Protein 2L2Z (pdb70)

Organism: Streptomyces azureus (NCBI:txid146537)

Sequence (6 aa):
IAASTTIAASTTIAASTTIAASTTIAASTTIAASTTIAASTTIAASTTIAASTTIAASTTIAASTTIAASTTIAASTTIAASTTIAASTTIAASTTIAASTTIAASTTIAASTTIAASTT

Secondary structure (P-SEA, 3-state):
cccccc

Structure (mmCIF, N/CA/C/O backbone):
data_2L2Z
#
_entry.id   2L2Z
#
loop_
_atom_site.group_PDB
_atom_site.id
_atom_site.type_symbol
_atom_site.label_atom_id
_atom_site.label_alt_id
_atom_site.label_comp_id
_atom_site.label_asym_id
_atom_site.label_entity_id
_atom_site.label_seq_id
_atom_site.pdbx_PDB_ins_code
_atom_site.Cartn_x
_atom_site.Cartn_y
_atom_site.Cartn_z
_atom_site.occupancy
_atom_site.B_iso_or_equiv
_atom_site.auth_seq_id
_atom_site.auth_comp_id
_atom_site.auth_asym_id
_atom_site.auth_atom_id
_atom_site.pdbx_PDB_model_num
ATOM 28 N N . ILE A 1 2 ? -6.438 -4.238 -0.411 1.00 1.00 1 ILE A N 1
ATOM 29 C CA . ILE A 1 2 ? -6.895 -4.179 1.010 1.00 1.00 1 ILE A CA 1
ATOM 30 C C . ILE A 1 2 ? -5.785 -4.627 1.956 1.00 1.00 1 ILE A C 1
ATOM 31 O O . ILE A 1 2 ? -5.864 -4.423 3.168 1.00 1.00 1 ILE A O 1
ATOM 47 N N . ALA A 1 3 ? -4.750 -5.237 1.384 1.00 1.00 2 ALA A N 1
ATOM 48 C CA . ALA A 1 3 ? -3.590 -5.677 2.143 1.00 1.00 2 ALA A CA 1
ATOM 49 C C . ALA A 1 3 ? -2.433 -5.999 1.204 1.00 1.00 2 ALA A C 1
ATOM 50 O O . ALA A 1 3 ? -2.568 -6.831 0.307 1.00 1.00 2 ALA A O 1
ATOM 65 N N . ALA A 1 5 ? 1.865 -4.063 0.154 1.00 1.00 4 ALA A N 1
ATOM 66 C CA . ALA A 1 5 ? 2.971 -3.248 0.596 1.00 1.00 4 ALA A CA 1
ATOM 67 C C . ALA A 1 5 ? 3.488 -2.368 -0.536 1.00 1.00 4 ALA A C 1
ATOM 68 O O . ALA A 1 5 ? 3.987 -2.870 -1.542 1.00 1.00 4 ALA A O 1
ATOM 75 N N . SER A 1 6 ? 3.359 -1.049 -0.358 1.00 1.00 5 SER A N 1
ATOM 76 C CA . SER A 1 6 ? 3.629 -0.076 -1.475 1.00 1.00 5 SER A CA 1
ATOM 77 C C . SER A 1 6 ? 2.655 -0.212 -2.539 1.00 1.00 5 SER A C 1
ATOM 89 N N . THR A 1 8 ? -0.806 1.584 -3.240 1.00 1.00 7 THR A N 1
ATOM 90 C CA . THR A 1 8 ? -2.151 2.136 -3.241 1.00 1.00 7 THR A CA 1
ATOM 91 C C . THR A 1 8 ? -2.116 3.629 -2.925 1.00 1.00 7 THR A C 1
ATOM 92 O O . THR A 1 8 ? -1.091 4.157 -2.491 1.00 1.00 7 THR A O 1
ATOM 149 N N . THR A 1 13 ? -1.212 1.522 2.900 1.00 1.00 12 THR A N 1
ATOM 150 C CA . THR A 1 13 ? 0.039 0.807 2.653 1.00 1.00 12 THR A CA 1
ATOM 151 C C . THR A 1 13 ? 0.760 1.397 1.444 1.00 1.00 12 THR A C 1
ATOM 229 N N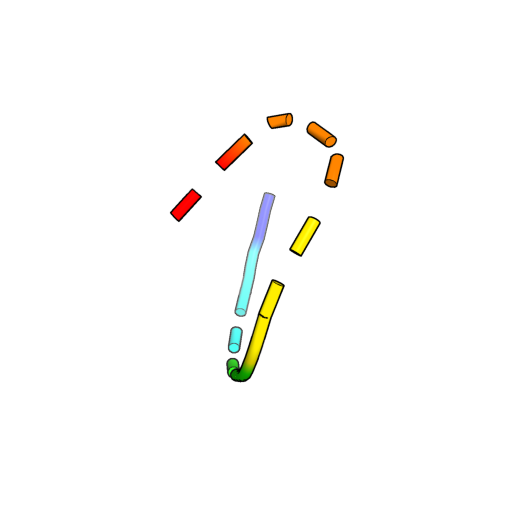 . ILE A 1 2 ? -6.424 -4.307 -0.340 1.00 1.00 1 ILE A N 2
ATOM 230 C CA . ILE A 1 2 ? -6.863 -4.263 1.087 1.00 1.00 1 ILE A CA 2
ATOM 231 C C . ILE A 1 2 ? -5.737 -4.699 2.018 1.00 1.00 1 ILE A C 2
ATOM 232 O O . ILE A 1 2 ? -5.800 -4.491 3.230 1.00 1.00 1 ILE A O 2
ATOM 248 N N . ALA A 1 3 ? -4.704 -5.305 1.436 1.00 1.00 2 ALA A N 2
ATOM 249 C CA . ALA A 1 3 ? -3.534 -5.736 2.182 1.00 1.00 2 ALA A CA 2
ATOM 250 C C . ALA A 1 3 ? -2.381 -6.043 1.234 1.00 1.00 2 ALA A C 2
ATOM 251 O O . ALA A 1 3 ? -2.509 -6.879 0.341 1.00 1.00 2 ALA A O 2
ATOM 266 N N . ALA A 1 5 ? 1.881 -4.048 0.158 1.00 1.00 4 ALA A N 2
ATOM 267 C CA . ALA A 1 5 ? 2.981 -3.223 0.596 1.00 1.00 4 ALA A CA 2
ATOM 268 C C . ALA A 1 5 ? 3.482 -2.338 -0.538 1.00 1.00 4 ALA A C 2
ATOM 269 O O . ALA A 1 5 ? 4.003 -2.834 -1.537 1.00 1.00 4 ALA A O 2
ATOM 276 N N . SER A 1 6 ? 3.316 -1.023 -0.371 1.00 1.00 5 SER A N 2
ATOM 277 C CA . SER A 1 6 ? 3.579 -0.048 -1.488 1.00 1.00 5 SER A CA 2
ATOM 278 C C . SER A 1 6 ? 2.617 -0.198 -2.559 1.00 1.00 5 SER A C 2
ATOM 290 N N . THR A 1 8 ? -0.771 1.658 -3.370 1.00 1.00 7 THR A N 2
ATOM 291 C CA . THR A 1 8 ? -2.095 2.253 -3.408 1.00 1.00 7 THR A CA 2
ATOM 292 C C . THR A 1 8 ? -2.035 3.723 -3.002 1.00 1.00 7 THR A C 2
ATOM 293 O O . THR A 1 8 ? -1.003 4.202 -2.531 1.00 1.00 7 THR A O 2
ATOM 350 N N . THR A 1 13 ? -1.258 1.465 2.925 1.00 1.00 12 THR A N 2
ATOM 351 C CA . THR A 1 13 ? 0.004 0.771 2.671 1.00 1.00 12 THR A CA 2
ATOM 352 C C . THR A 1 13 ? 0.705 1.376 1.457 1.00 1.00 12 THR A C 2
ATOM 430 N N . ILE A 1 2 ? -6.449 -4.103 -0.434 1.00 1.00 1 ILE A N 3
ATOM 431 C CA . ILE A 1 2 ? -6.901 -4.063 0.989 1.00 1.00 1 ILE A CA 3
ATOM 432 C C . ILE A 1 2 ? -5.776 -4.480 1.931 1.00 1.00 1 ILE A C 3
ATOM 433 O O . ILE A 1 2 ? -5.803 -4.178 3.124 1.00 1.00 1 ILE A O 3
ATOM 449 N N . ALA A 1 3 ? -4.787 -5.178 1.379 1.00 1.00 2 ALA A N 3
ATOM 450 C CA . ALA A 1 3 ? -3.627 -5.612 2.138 1.00 1.00 2 ALA A CA 3
ATOM 451 C C . ALA A 1 3 ? -2.469 -5.936 1.203 1.00 1.00 2 ALA A C 3
ATOM 452 O O . ALA A 1 3 ? -2.606 -6.759 0.298 1.00 1.00 2 ALA A O 3
ATOM 467 N N . ALA A 1 5 ? 1.852 -4.039 0.187 1.00 1.00 4 ALA A N 3
ATOM 468 C CA . ALA A 1 5 ? 2.970 -3.246 0.638 1.00 1.00 4 ALA A CA 3
ATOM 469 C C . ALA A 1 5 ? 3.510 -2.378 -0.493 1.00 1.00 4 ALA A C 3
ATOM 470 O O . ALA A 1 5 ? 4.042 -2.891 -1.477 1.00 1.00 4 ALA A O 3
ATOM 477 N N . SER A 1 6 ? 3.363 -1.056 -0.339 1.00 1.00 5 SER A N 3
ATOM 478 C CA . SER A 1 6 ? 3.640 -0.097 -1.468 1.00 1.00 5 SER A CA 3
ATOM 479 C C . SER A 1 6 ? 2.675 -0.249 -2.538 1.00 1.00 5 SER A C 3
ATOM 491 N N . THR A 1 8 ? -0.769 1.554 -3.319 1.00 1.00 7 THR A N 3
ATOM 492 C CA . THR A 1 8 ? -2.119 2.092 -3.333 1.00 1.00 7 THR A CA 3
ATOM 493 C C . THR A 1 8 ? -2.114 3.583 -3.005 1.00 1.00 7 THR A C 3
ATOM 494 O O . THR A 1 8 ? -1.088 4.136 -2.608 1.00 1.00 7 THR A O 3
ATOM 551 N N . THR A 1 13 ? -1.189 1.514 2.910 1.00 1.00 12 THR A N 3
ATOM 552 C CA . THR A 1 13 ? 0.065 0.806 2.663 1.00 1.00 12 THR A CA 3
ATOM 553 C C . THR A 1 13 ? 0.777 1.394 1.447 1.00 1.00 12 THR A C 3
ATOM 631 N N . ILE A 1 2 ? -6.449 -4.313 -0.355 1.00 1.00 1 ILE A N 4
ATOM 632 C CA . ILE A 1 2 ? -6.882 -4.288 1.074 1.00 1.00 1 ILE A CA 4
ATOM 633 C C . ILE A 1 2 ? -5.725 -4.647 2.001 1.00 1.00 1 ILE A C 4
ATOM 634 O O . ILE A 1 2 ? -5.747 -4.335 3.192 1.00 1.00 1 ILE A O 4
ATOM 650 N N . ALA A 1 3 ? -4.716 -5.305 1.439 1.00 1.00 2 ALA A N 4
ATOM 651 C CA . ALA A 1 3 ? -3.528 -5.685 2.183 1.00 1.00 2 ALA A CA 4
ATOM 652 C C . ALA A 1 3 ? -2.381 -6.003 1.231 1.00 1.00 2 ALA A C 4
ATOM 653 O O . ALA A 1 3 ? -2.514 -6.855 0.353 1.00 1.00 2 ALA A O 4
ATOM 668 N N . ALA A 1 5 ? 1.886 -4.028 0.119 1.00 1.00 4 ALA A N 4
ATOM 669 C CA . ALA A 1 5 ? 3.016 -3.249 0.568 1.00 1.00 4 ALA A CA 4
ATOM 670 C C . ALA A 1 5 ? 3.531 -2.346 -0.547 1.00 1.00 4 ALA A C 4
ATOM 671 O O . ALA A 1 5 ? 4.074 -2.827 -1.541 1.00 1.00 4 ALA A O 4
ATOM 678 N N . SER A 1 6 ? 3.351 -1.032 -0.368 1.00 1.00 5 SER A N 4
ATOM 679 C CA . SER A 1 6 ? 3.608 -0.045 -1.476 1.00 1.00 5 SER A CA 4
ATOM 680 C C . SER A 1 6 ? 2.651 -0.202 -2.551 1.00 1.00 5 SER A C 4
ATOM 692 N N . THR A 1 8 ? -0.775 1.595 -3.344 1.00 1.00 7 THR A N 4
ATOM 693 C CA . THR A 1 8 ? -2.102 2.183 -3.391 1.00 1.00 7 THR A CA 4
ATOM 694 C C . THR A 1 8 ? -2.043 3.660 -3.010 1.00 1.00 7 THR A C 4
ATOM 695 O O . THR A 1 8 ? -1.010 4.149 -2.552 1.00 1.00 7 THR A O 4
ATOM 752 N N . THR A 1 13 ? -1.268 1.465 2.919 1.00 1.00 12 THR A N 4
ATOM 753 C CA . THR A 1 13 ? -0.006 0.770 2.671 1.00 1.00 12 THR A CA 4
ATOM 754 C C . THR A 1 13 ? 0.691 1.359 1.447 1.00 1.00 12 THR A C 4
ATOM 832 N N . ILE A 1 2 ? -6.426 -4.295 -0.362 1.00 1.00 1 ILE A N 5
ATOM 833 C CA . ILE A 1 2 ? -6.874 -4.257 1.062 1.00 1.00 1 ILE A CA 5
ATOM 834 C C . ILE A 1 2 ? -5.726 -4.607 2.002 1.00 1.00 1 ILE A C 5
ATOM 835 O O . ILE A 1 2 ? -5.756 -4.285 3.190 1.00 1.00 1 ILE A O 5
ATOM 851 N N . ALA A 1 3 ? -4.714 -5.270 1.452 1.00 1.00 2 ALA A N 5
ATOM 852 C CA . ALA A 1 3 ? -3.536 -5.658 2.208 1.00 1.00 2 ALA A CA 5
ATOM 853 C C . ALA A 1 3 ? -2.387 -5.983 1.263 1.00 1.00 2 ALA A C 5
ATOM 854 O O . ALA A 1 3 ? -2.528 -6.819 0.370 1.00 1.00 2 ALA A O 5
ATOM 869 N N . ALA A 1 5 ? 1.888 -4.038 0.166 1.00 1.00 4 ALA A N 5
ATOM 870 C CA . ALA A 1 5 ? 3.008 -3.237 0.599 1.00 1.00 4 ALA A CA 5
ATOM 871 C C . ALA A 1 5 ? 3.512 -2.352 -0.536 1.00 1.00 4 ALA A C 5
ATOM 872 O O . ALA A 1 5 ? 4.034 -2.850 -1.533 1.00 1.00 4 ALA A O 5
ATOM 879 N N . SER A 1 6 ? 3.345 -1.036 -0.369 1.00 1.00 5 SER A N 5
ATOM 880 C CA . SER A 1 6 ? 3.592 -0.063 -1.492 1.00 1.00 5 SER A CA 5
ATOM 881 C C . SER A 1 6 ? 2.614 -0.215 -2.550 1.00 1.00 5 SER A C 5
ATOM 893 N N . THR A 1 8 ? -0.793 1.631 -3.314 1.00 1.00 7 THR A N 5
ATOM 894 C CA . THR A 1 8 ? -2.117 2.227 -3.339 1.00 1.00 7 THR A CA 5
ATOM 895 C C . THR A 1 8 ? -2.043 3.707 -2.975 1.00 1.00 7 THR A C 5
ATOM 896 O O . THR A 1 8 ? -1.003 4.192 -2.526 1.00 1.00 7 THR A O 5
ATOM 953 N N . THR A 1 13 ? -1.254 1.482 2.894 1.00 1.00 12 THR A N 5
ATOM 954 C CA . THR A 1 13 ? 0.011 0.789 2.652 1.00 1.00 12 THR A CA 5
ATOM 955 C C . THR A 1 13 ? 0.725 1.392 1.445 1.00 1.00 12 THR A C 5
ATOM 1033 N N . ILE A 1 2 ? -6.427 -4.360 -0.368 1.00 1.00 1 ILE A N 6
ATOM 1034 C CA . ILE A 1 2 ? -6.885 -4.338 1.053 1.00 1.00 1 ILE A CA 6
ATOM 1035 C C . ILE A 1 2 ? -5.748 -4.709 1.998 1.00 1.00 1 ILE A C 6
ATOM 1036 O O . ILE A 1 2 ? -5.810 -4.448 3.200 1.00 1.00 1 ILE A O 6
ATOM 1052 N N . ALA A 1 3 ? -4.709 -5.322 1.438 1.00 1.00 2 ALA A N 6
ATOM 1053 C CA . ALA A 1 3 ? -3.524 -5.691 2.196 1.00 1.00 2 ALA A CA 6
ATOM 1054 C C . ALA A 1 3 ? -2.373 -6.016 1.255 1.00 1.00 2 ALA A C 6
ATOM 1055 O O . ALA A 1 3 ? -2.497 -6.881 0.389 1.00 1.00 2 ALA A O 6
ATOM 1070 N N . ALA A 1 5 ? 1.886 -4.042 0.135 1.00 1.00 4 ALA A N 6
ATOM 1071 C CA . ALA A 1 5 ? 3.007 -3.244 0.569 1.00 1.00 4 ALA A CA 6
ATOM 1072 C C . ALA A 1 5 ? 3.511 -2.356 -0.563 1.00 1.00 4 ALA A C 6
ATOM 1073 O O . ALA A 1 5 ? 4.020 -2.850 -1.568 1.00 1.00 4 ALA A O 6
ATOM 1080 N N . SER A 1 6 ? 3.357 -1.041 -0.385 1.00 1.00 5 SER A N 6
ATOM 1081 C CA . SER A 1 6 ? 3.611 -0.062 -1.499 1.00 1.00 5 SER A CA 6
ATOM 1082 C C . SER A 1 6 ? 2.630 -0.201 -2.558 1.00 1.00 5 SER A C 6
ATOM 1094 N N . THR A 1 8 ? -0.808 1.612 -3.237 1.00 1.00 7 THR A N 6
ATOM 1095 C CA . THR A 1 8 ? -2.135 2.202 -3.243 1.00 1.00 7 THR A CA 6
ATOM 1096 C C . THR A 1 8 ? -2.063 3.681 -2.871 1.00 1.00 7 THR A C 6
ATOM 1097 O O . THR A 1 8 ? -1.045 4.152 -2.364 1.00 1.00 7 THR A O 6
ATOM 1154 N N . THR A 1 13 ? -1.255 1.502 2.883 1.00 1.00 12 THR A N 6
ATOM 1155 C CA . THR A 1 13 ? 0.008 0.802 2.642 1.00 1.00 12 THR A CA 6
ATOM 1156 C C . THR A 1 13 ? 0.727 1.394 1.430 1.00 1.00 12 THR A C 6
ATOM 1234 N N . ILE A 1 2 ? -6.436 -4.310 -0.370 1.00 1.00 1 ILE A N 7
ATOM 1235 C CA . ILE A 1 2 ? -6.872 -4.273 1.058 1.00 1.00 1 ILE A CA 7
ATOM 1236 C C . ILE A 1 2 ? -5.724 -4.661 1.987 1.00 1.00 1 ILE A C 7
ATOM 1237 O O . ILE A 1 2 ? -5.747 -4.363 3.181 1.00 1.00 1 ILE A O 7
ATOM 1253 N N . ALA A 1 3 ? -4.722 -5.327 1.420 1.00 1.00 2 ALA A N 7
ATOM 1254 C CA . ALA A 1 3 ? -3.541 -5.735 2.164 1.00 1.00 2 ALA A CA 7
ATOM 1255 C C . ALA A 1 3 ? -2.391 -6.047 1.214 1.00 1.00 2 ALA A C 7
ATOM 1256 O O . ALA A 1 3 ? -2.522 -6.892 0.328 1.00 1.00 2 ALA A O 7
ATOM 1271 N N . ALA A 1 5 ? 1.879 -4.067 0.134 1.00 1.00 4 ALA A N 7
ATOM 1272 C CA . ALA A 1 5 ? 2.991 -3.261 0.580 1.00 1.00 4 ALA A CA 7
ATOM 1273 C C . ALA A 1 5 ? 3.503 -2.368 -0.544 1.00 1.00 4 ALA A C 7
ATOM 1274 O O . ALA A 1 5 ? 4.042 -2.858 -1.536 1.00 1.00 4 ALA A O 7
ATOM 1281 N N . SER A 1 6 ? 3.324 -1.053 -0.374 1.00 1.00 5 SER A N 7
ATOM 1282 C CA . SER A 1 6 ? 3.586 -0.071 -1.486 1.00 1.00 5 SER A CA 7
ATOM 1283 C C . SER A 1 6 ? 2.618 -0.211 -2.554 1.00 1.00 5 SER A C 7
ATOM 1295 N N . THR A 1 8 ? -0.787 1.651 -3.340 1.00 1.00 7 THR A N 7
ATOM 1296 C CA . THR A 1 8 ? -2.116 2.240 -3.375 1.00 1.00 7 THR A CA 7
ATOM 1297 C C . THR A 1 8 ? -2.059 3.721 -3.006 1.00 1.00 7 THR A C 7
ATOM 1298 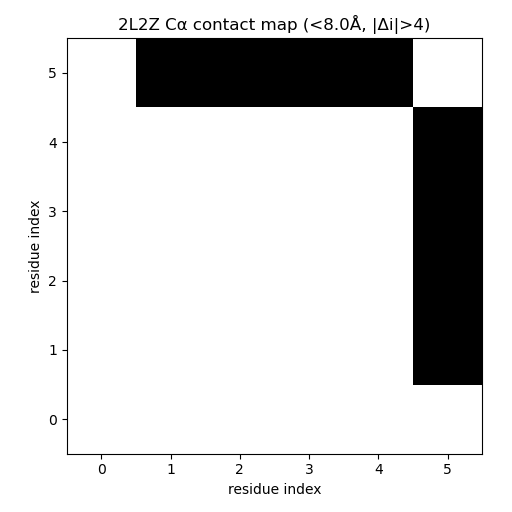O O . THR A 1 8 ? -1.020 4.221 -2.576 1.00 1.00 7 THR A O 7
ATOM 1355 N N . THR A 1 13 ? -1.243 1.488 2.932 1.00 1.00 12 THR A N 7
ATOM 1356 C CA . THR A 1 13 ? 0.014 0.784 2.688 1.00 1.00 12 THR A CA 7
ATOM 1357 C C . THR A 1 13 ? 0.716 1.368 1.464 1.00 1.00 12 THR A C 7
ATOM 1435 N N . ILE A 1 2 ? -6.402 -4.257 -0.402 1.00 1.00 1 ILE A N 8
ATOM 1436 C CA . ILE A 1 2 ? -6.864 -4.248 1.018 1.00 1.00 1 ILE A CA 8
ATOM 1437 C C . ILE A 1 2 ? -5.731 -4.643 1.959 1.00 1.00 1 ILE A C 8
ATOM 1438 O O . ILE A 1 2 ? -5.774 -4.362 3.157 1.00 1.00 1 ILE A O 8
ATOM 1454 N N . ALA A 1 3 ? -4.718 -5.298 1.398 1.00 1.00 2 ALA A N 8
ATOM 1455 C CA . ALA A 1 3 ? -3.551 -5.716 2.154 1.00 1.00 2 ALA A CA 8
ATOM 1456 C C . ALA A 1 3 ? -2.392 -6.024 1.215 1.00 1.00 2 ALA A C 8
ATOM 1457 O O . ALA A 1 3 ? -2.516 -6.861 0.322 1.00 1.00 2 ALA A O 8
ATOM 1472 N N . ALA A 1 5 ? 1.887 -4.050 0.169 1.00 1.00 4 ALA A N 8
ATOM 1473 C CA . ALA A 1 5 ? 2.994 -3.239 0.612 1.00 1.00 4 ALA A CA 8
ATOM 1474 C C . ALA A 1 5 ? 3.509 -2.360 -0.520 1.00 1.00 4 ALA A C 8
ATOM 1475 O O . ALA A 1 5 ? 4.046 -2.861 -1.507 1.00 1.00 4 ALA A O 8
ATOM 1482 N N . SER A 1 6 ? 3.336 -1.042 -0.363 1.00 1.00 5 SER A N 8
ATOM 1483 C CA . SER A 1 6 ? 3.570 -0.079 -1.497 1.00 1.00 5 SER A CA 8
ATOM 1484 C C . SER A 1 6 ? 2.587 -0.251 -2.546 1.00 1.00 5 SER A C 8
ATOM 1496 N N . THR A 1 8 ? -0.831 1.571 -3.302 1.00 1.00 7 THR A N 8
ATOM 1497 C CA . THR A 1 8 ? -2.151 2.177 -3.335 1.00 1.00 7 THR A CA 8
ATOM 1498 C C . THR A 1 8 ? -2.072 3.653 -2.950 1.00 1.00 7 THR A C 8
ATOM 1499 O O . THR A 1 8 ? -1.044 4.119 -2.459 1.00 1.00 7 THR A O 8
ATOM 1556 N N . THR A 1 13 ? -1.250 1.481 2.929 1.00 1.00 12 THR A N 8
ATOM 1557 C CA . THR A 1 13 ? 0.018 0.793 2.682 1.00 1.00 12 THR A CA 8
ATOM 1558 C C . THR A 1 13 ? 0.705 1.376 1.450 1.00 1.00 12 THR A C 8
ATOM 1636 N N . ILE A 1 2 ? -6.431 -4.314 -0.430 1.00 1.00 1 ILE A N 9
ATOM 1637 C CA . ILE A 1 2 ? -6.890 -4.314 0.990 1.00 1.00 1 ILE A CA 9
ATOM 1638 C C . ILE A 1 2 ? -5.755 -4.711 1.928 1.00 1.00 1 ILE A C 9
ATOM 1639 O O . ILE A 1 2 ? -5.801 -4.443 3.129 1.00 1.00 1 ILE A O 9
ATOM 1655 N N . ALA A 1 3 ? -4.738 -5.351 1.363 1.00 1.00 2 ALA A N 9
ATOM 1656 C CA . ALA A 1 3 ? -3.561 -5.753 2.112 1.00 1.00 2 ALA A CA 9
ATOM 1657 C C . ALA A 1 3 ? -2.404 -6.043 1.166 1.00 1.00 2 ALA A C 9
ATOM 1658 O O . ALA A 1 3 ? -2.532 -6.859 0.254 1.00 1.00 2 ALA A O 9
ATOM 1673 N N . ALA A 1 5 ? 1.871 -4.050 0.154 1.00 1.00 4 ALA A N 9
ATOM 1674 C CA . ALA A 1 5 ? 2.977 -3.246 0.611 1.00 1.00 4 ALA A CA 9
ATOM 1675 C C . ALA A 1 5 ? 3.502 -2.362 -0.512 1.00 1.00 4 ALA A C 9
ATOM 1676 O O . ALA A 1 5 ? 4.028 -2.859 -1.507 1.00 1.00 4 ALA A O 9
ATOM 1683 N N . SER A 1 6 ? 3.347 -1.045 -0.342 1.00 1.00 5 SER A N 9
ATOM 1684 C CA . SER A 1 6 ? 3.607 -0.073 -1.461 1.00 1.00 5 SER A CA 9
ATOM 1685 C C . SER A 1 6 ? 2.639 -0.228 -2.529 1.00 1.00 5 SER A C 9
ATOM 1697 N N . THR A 1 8 ? -0.785 1.590 -3.319 1.00 1.00 7 THR A N 9
ATOM 1698 C CA . THR A 1 8 ? -2.120 2.161 -3.349 1.00 1.00 7 THR A CA 9
ATOM 1699 C C . THR A 1 8 ? -2.077 3.648 -3.010 1.00 1.00 7 THR A C 9
ATOM 1700 O O . THR A 1 8 ? -1.042 4.168 -2.596 1.00 1.00 7 THR A O 9
ATOM 1757 N N . THR A 1 13 ? -1.235 1.497 2.934 1.00 1.00 12 THR A N 9
ATOM 1758 C CA . THR A 1 13 ? 0.014 0.783 2.685 1.00 1.00 12 THR A CA 9
ATOM 1759 C C . THR A 1 13 ? 0.727 1.374 1.470 1.00 1.00 12 THR A C 9
ATOM 1837 N N . ILE A 1 2 ? -6.444 -4.253 -0.406 1.00 1.00 1 ILE A N 10
ATOM 1838 C CA . ILE A 1 2 ? -6.894 -4.227 1.018 1.00 1.00 1 ILE A CA 10
ATOM 1839 C C . ILE A 1 2 ? -5.750 -4.600 1.955 1.00 1.00 1 ILE A C 10
ATOM 1840 O O . ILE A 1 2 ? -5.775 -4.285 3.145 1.00 1.00 1 ILE A O 10
ATOM 1856 N N . ALA A 1 3 ? -4.748 -5.276 1.400 1.00 1.00 2 ALA A N 10
ATOM 1857 C CA . ALA A 1 3 ? -3.572 -5.675 2.149 1.00 1.00 2 ALA A CA 10
ATOM 1858 C C . ALA A 1 3 ? -2.419 -5.979 1.203 1.00 1.00 2 ALA A C 10
ATOM 1859 O O . ALA A 1 3 ? -2.556 -6.793 0.291 1.00 1.00 2 ALA A O 10
ATOM 1874 N N . ALA A 1 5 ? 1.870 -4.024 0.179 1.00 1.00 4 ALA A N 10
ATOM 1875 C CA . ALA A 1 5 ? 2.980 -3.221 0.631 1.00 1.00 4 ALA A CA 10
ATOM 1876 C C . ALA A 1 5 ? 3.508 -2.348 -0.501 1.00 1.00 4 ALA A C 10
ATOM 1877 O O . ALA A 1 5 ? 4.041 -2.857 -1.487 1.00 1.00 4 ALA A O 10
ATOM 1884 N N . SER A 1 6 ? 3.351 -1.029 -0.346 1.00 1.00 5 SER A N 10
ATOM 1885 C CA . SER A 1 6 ? 3.607 -0.071 -1.479 1.00 1.00 5 SER A CA 10
ATOM 1886 C C . SER A 1 6 ? 2.629 -0.233 -2.534 1.00 1.00 5 SER A C 10
ATOM 1898 N N . THR A 1 8 ? -0.812 1.552 -3.251 1.00 1.00 7 THR A N 10
ATOM 1899 C CA . THR A 1 8 ? -2.152 2.111 -3.245 1.00 1.00 7 THR A CA 10
ATOM 1900 C C . THR A 1 8 ? -2.115 3.591 -2.873 1.00 1.00 7 THR A C 10
ATOM 1901 O O . THR A 1 8 ? -1.125 4.077 -2.326 1.00 1.00 7 THR A O 10
ATOM 1958 N N . THR A 1 13 ? -1.229 1.492 2.899 1.00 1.00 12 THR A N 10
ATOM 1959 C CA . THR A 1 13 ? 0.033 0.795 2.653 1.00 1.00 12 THR A CA 10
ATOM 1960 C C . THR A 1 13 ? 0.751 1.401 1.449 1.00 1.00 12 THR A C 10
ATOM 2038 N N . ILE A 1 2 ? -6.441 -4.320 -0.344 1.00 1.00 1 ILE A N 11
ATOM 2039 C CA . ILE A 1 2 ? -6.872 -4.271 1.085 1.00 1.00 1 ILE A CA 11
ATOM 2040 C C . ILE A 1 2 ? -5.741 -4.711 2.011 1.00 1.00 1 ILE A C 11
ATOM 2041 O O . ILE A 1 2 ? -5.808 -4.532 3.227 1.00 1.00 1 ILE A O 11
ATOM 2057 N N . ALA A 1 3 ? -4.701 -5.287 1.414 1.00 1.00 2 ALA A N 11
ATOM 2058 C CA . ALA A 1 3 ? -3.526 -5.729 2.147 1.00 1.00 2 ALA A CA 11
ATOM 2059 C C . ALA A 1 3 ? -2.381 -6.019 1.184 1.00 1.00 2 ALA A C 11
ATOM 2060 O O . ALA A 1 3 ? -2.531 -6.811 0.256 1.00 1.00 2 ALA A O 11
ATOM 2075 N N . ALA A 1 5 ? 1.896 -4.053 0.131 1.00 1.00 4 ALA A N 11
ATOM 2076 C CA . ALA A 1 5 ? 3.007 -3.246 0.577 1.00 1.00 4 ALA A CA 11
ATOM 2077 C C . ALA A 1 5 ? 3.516 -2.352 -0.547 1.00 1.00 4 ALA A C 11
ATOM 2078 O O . ALA A 1 5 ? 4.038 -2.840 -1.549 1.00 1.00 4 ALA A O 11
ATOM 2085 N N . SER A 1 6 ? 3.355 -1.037 -0.366 1.00 1.00 5 SER A N 11
ATOM 2086 C CA . SER A 1 6 ? 3.610 -0.052 -1.476 1.00 1.00 5 SER A CA 11
ATOM 2087 C C . SER A 1 6 ? 2.641 -0.199 -2.544 1.00 1.00 5 SER A C 11
ATOM 2099 N N . THR A 1 8 ? -0.791 1.616 -3.296 1.00 1.00 7 THR A N 11
ATOM 2100 C CA . THR A 1 8 ? -2.120 2.204 -3.332 1.00 1.00 7 THR A CA 11
ATOM 2101 C C . THR A 1 8 ? -2.058 3.686 -2.969 1.00 1.00 7 THR A C 11
ATOM 2102 O O . THR A 1 8 ? -1.023 4.179 -2.520 1.00 1.00 7 THR A O 11
ATOM 2159 N N . THR A 1 13 ? -1.257 1.482 2.911 1.00 1.00 12 THR A N 11
ATOM 2160 C CA . THR A 1 13 ? 0.000 0.779 2.664 1.00 1.00 12 THR A CA 11
ATOM 2161 C C . THR A 1 13 ? 0.709 1.372 1.448 1.00 1.00 12 THR A C 11
ATOM 2239 N N . ILE A 1 2 ? -6.444 -4.277 -0.353 1.00 1.00 1 ILE A N 12
ATOM 2240 C CA . ILE A 1 2 ? -6.879 -4.223 1.074 1.00 1.00 1 ILE A CA 12
ATOM 2241 C C . ILE A 1 2 ? -5.742 -4.633 2.004 1.00 1.00 1 ILE A C 12
ATOM 2242 O O . ILE A 1 2 ? -5.784 -4.380 3.208 1.00 1.00 1 ILE A O 12
ATOM 2258 N N . ALA A 1 3 ? -4.728 -5.271 1.429 1.00 1.00 2 ALA A N 12
ATOM 2259 C CA . ALA A 1 3 ? -3.555 -5.699 2.173 1.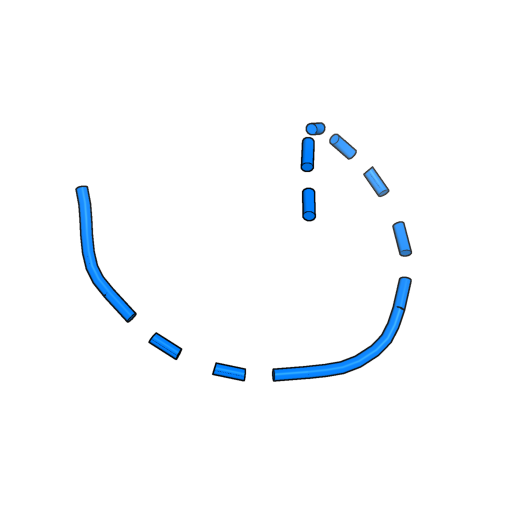00 1.00 2 ALA A CA 12
ATOM 2260 C C . ALA A 1 3 ? -2.407 -6.008 1.223 1.00 1.00 2 ALA A C 12
ATOM 2261 O O . ALA A 1 3 ? -2.541 -6.843 0.330 1.00 1.00 2 ALA A O 12
ATOM 2276 N N . ALA A 1 5 ? 1.869 -4.044 0.145 1.00 1.00 4 ALA A N 12
ATOM 2277 C CA . ALA A 1 5 ? 2.980 -3.237 0.589 1.00 1.00 4 ALA A CA 12
ATOM 2278 C C . ALA A 1 5 ? 3.496 -2.352 -0.540 1.00 1.00 4 ALA A C 12
ATOM 2279 O O 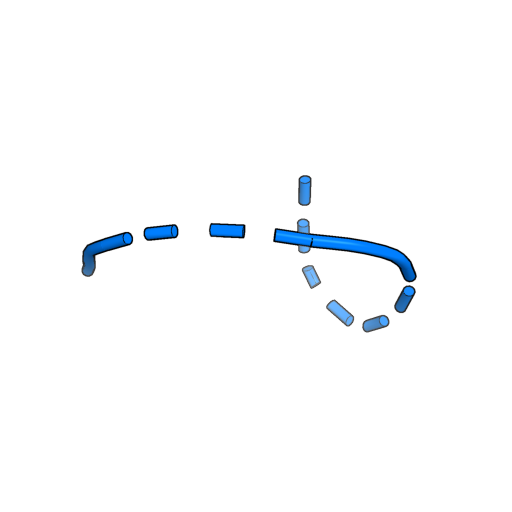. ALA A 1 5 ? 4.011 -2.849 -1.540 1.00 1.00 4 ALA A O 12
ATOM 2286 N N . SER A 1 6 ? 3.348 -1.036 -0.363 1.00 1.00 5 SER A N 12
ATOM 2287 C CA . SER A 1 6 ? 3.621 -0.058 -1.475 1.00 1.00 5 SER A CA 12
ATOM 2288 C C . SER A 1 6 ? 2.659 -0.199 -2.549 1.00 1.00 5 SER A C 12
ATOM 2300 N N . THR A 1 8 ? -0.753 1.645 -3.343 1.00 1.00 7 THR A N 12
ATOM 2301 C CA . THR A 1 8 ? -2.089 2.215 -3.369 1.00 1.00 7 THR A CA 12
ATOM 2302 C C . THR A 1 8 ? -2.049 3.698 -3.009 1.00 1.00 7 THR A C 12
ATOM 2303 O O . THR A 1 8 ? -1.015 4.213 -2.582 1.00 1.00 7 THR A O 12
ATOM 2360 N N . THR A 1 13 ? -1.241 1.502 2.901 1.00 1.00 12 THR A N 12
ATOM 2361 C CA . THR A 1 13 ? 0.013 0.794 2.652 1.00 1.00 12 THR A CA 12
ATOM 2362 C C . THR A 1 13 ? 0.729 1.387 1.442 1.00 1.00 12 THR A C 12
ATOM 2440 N N . ILE A 1 2 ? -6.452 -4.356 -0.330 1.00 1.00 1 ILE A N 13
ATOM 2441 C CA . ILE A 1 2 ? -6.868 -4.299 1.104 1.00 1.00 1 ILE A CA 13
ATOM 2442 C C . ILE A 1 2 ? -5.707 -4.664 2.024 1.00 1.00 1 ILE A C 13
ATOM 2443 O O . ILE A 1 2 ? -5.721 -4.351 3.215 1.00 1.00 1 ILE A O 13
ATOM 2459 N N . ALA A 1 3 ? -4.704 -5.329 1.458 1.00 1.00 2 ALA A N 13
ATOM 2460 C CA . ALA A 1 3 ? -3.514 -5.714 2.198 1.00 1.00 2 ALA A CA 13
ATOM 2461 C C . ALA A 1 3 ? -2.365 -6.017 1.244 1.00 1.00 2 ALA A C 13
ATOM 2462 O O . ALA A 1 3 ? -2.496 -6.855 0.353 1.00 1.00 2 ALA A O 13
ATOM 2477 N N . ALA A 1 5 ? 1.891 -4.013 0.148 1.00 1.00 4 ALA A N 13
ATOM 2478 C CA . ALA A 1 5 ? 3.006 -3.212 0.595 1.00 1.00 4 ALA A CA 13
ATOM 2479 C C . ALA A 1 5 ? 3.524 -2.325 -0.531 1.00 1.00 4 ALA A C 13
ATOM 2480 O O . ALA A 1 5 ? 4.049 -2.822 -1.528 1.00 1.00 4 ALA A O 13
ATOM 2487 N N . SER A 1 6 ? 3.368 -1.009 -0.358 1.00 1.00 5 SER A N 13
ATOM 2488 C CA . SER A 1 6 ? 3.615 -0.035 -1.480 1.00 1.00 5 SER A CA 13
ATOM 2489 C C . SER A 1 6 ? 2.640 -0.196 -2.538 1.00 1.00 5 SER A C 13
ATOM 2501 N N . THR A 1 8 ? -0.785 1.618 -3.276 1.00 1.00 7 THR A N 13
ATOM 2502 C CA . THR A 1 8 ? -2.106 2.221 -3.304 1.00 1.00 7 THR A CA 13
ATOM 2503 C C . THR A 1 8 ? -2.025 3.698 -2.932 1.00 1.00 7 THR A C 13
ATOM 2504 O O . THR A 1 8 ? -0.992 4.169 -2.457 1.00 1.00 7 THR A O 13
ATOM 2561 N N . THR A 1 13 ? -1.270 1.468 2.879 1.00 1.00 12 THR A N 13
ATOM 2562 C CA . THR A 1 13 ? -0.009 0.772 2.627 1.00 1.00 12 THR A CA 13
ATOM 2563 C C . THR A 1 13 ? 0.709 1.385 1.426 1.00 1.00 12 THR A C 13
ATOM 2641 N N . ILE A 1 2 ? -6.381 -4.222 -0.462 1.00 1.00 1 ILE A N 14
ATOM 2642 C CA . ILE A 1 2 ? -6.844 -4.160 0.957 1.00 1.00 1 ILE A CA 14
ATOM 2643 C C . ILE A 1 2 ? -5.713 -4.525 1.912 1.00 1.00 1 ILE A C 14
ATOM 2644 O O . ILE A 1 2 ? -5.717 -4.132 3.079 1.00 1.00 1 ILE A O 14
ATOM 2660 N N . ALA A 1 3 ? -4.745 -5.279 1.400 1.00 1.00 2 ALA A N 14
ATOM 2661 C CA . ALA A 1 3 ? -3.581 -5.677 2.170 1.00 1.00 2 ALA A CA 14
ATOM 2662 C C . ALA A 1 3 ? -2.419 -6.015 1.244 1.00 1.00 2 ALA A C 14
ATOM 2663 O O . ALA A 1 3 ? -2.546 -6.861 0.361 1.00 1.00 2 ALA A O 14
ATOM 2678 N N . ALA A 1 5 ? 1.870 -4.075 0.192 1.00 1.00 4 ALA A N 14
ATOM 2679 C CA . ALA A 1 5 ? 2.963 -3.238 0.624 1.00 1.00 4 ALA A CA 14
ATOM 2680 C C . ALA A 1 5 ? 3.467 -2.369 -0.524 1.00 1.00 4 ALA A C 14
ATOM 2681 O O . ALA A 1 5 ? 3.983 -2.881 -1.516 1.00 1.00 4 ALA A O 14
ATOM 2688 N N . SER A 1 6 ? 3.304 -1.051 -0.374 1.00 1.00 5 SER A N 14
ATOM 2689 C CA . SER A 1 6 ? 3.550 -0.093 -1.510 1.00 1.00 5 SER A CA 14
ATOM 2690 C C . SER A 1 6 ? 2.564 -0.252 -2.559 1.00 1.00 5 SER A C 14
ATOM 2702 N N . THR A 1 8 ? -0.850 1.592 -3.310 1.00 1.00 7 THR A N 14
ATOM 2703 C CA . THR A 1 8 ? -2.176 2.185 -3.327 1.00 1.00 7 THR A CA 14
ATOM 2704 C C . THR A 1 8 ? -2.103 3.669 -2.977 1.00 1.00 7 THR A C 14
ATOM 2705 O O . THR A 1 8 ? -1.056 4.164 -2.561 1.00 1.00 7 THR A O 14
ATOM 2762 N N . THR A 1 13 ? -1.233 1.516 2.926 1.00 1.00 12 THR A N 14
ATOM 2763 C CA . THR A 1 13 ? 0.025 0.814 2.677 1.00 1.00 12 THR A CA 14
ATOM 2764 C C . THR A 1 13 ? 0.723 1.397 1.449 1.00 1.00 12 THR A C 14
ATOM 2842 N N . ILE A 1 2 ? -6.465 -4.261 -0.358 1.00 1.00 1 ILE A N 15
ATOM 2843 C CA . ILE A 1 2 ? -6.900 -4.250 1.070 1.00 1.00 1 ILE A CA 15
ATOM 2844 C C . ILE A 1 2 ? -5.751 -4.649 1.991 1.00 1.00 1 ILE A C 15
ATOM 2845 O O . ILE A 1 2 ? -5.779 -4.384 3.192 1.00 1.00 1 ILE A O 15
ATOM 2861 N N . ALA A 1 3 ? -4.741 -5.288 1.408 1.00 1.00 2 ALA A N 15
ATOM 2862 C CA . ALA A 1 3 ? -3.552 -5.692 2.138 1.00 1.00 2 ALA A CA 15
ATOM 2863 C C . ALA A 1 3 ? -2.411 -5.977 1.174 1.00 1.00 2 ALA A C 15
ATOM 2864 O O . ALA A 1 3 ? -2.563 -6.761 0.238 1.00 1.00 2 ALA A O 15
ATOM 2879 N N . ALA A 1 5 ? 1.874 -4.019 0.136 1.00 1.00 4 ALA A N 15
ATOM 2880 C CA . ALA A 1 5 ? 3.001 -3.239 0.590 1.00 1.00 4 ALA A CA 15
ATOM 2881 C C . ALA A 1 5 ? 3.530 -2.353 -0.532 1.00 1.00 4 ALA A C 15
ATOM 2882 O O . ALA A 1 5 ? 4.049 -2.850 -1.531 1.00 1.00 4 ALA A O 15
ATOM 2889 N N . SER A 1 6 ? 3.387 -1.036 -0.356 1.00 1.00 5 SER A N 15
ATOM 2890 C CA . SER A 1 6 ? 3.656 -0.063 -1.472 1.00 1.00 5 SER A CA 15
ATOM 2891 C C . SER A 1 6 ? 2.689 -0.211 -2.540 1.00 1.00 5 SER A C 15
ATOM 2903 N N . THR A 1 8 ? -0.773 1.541 -3.226 1.00 1.00 7 THR A N 15
ATOM 2904 C CA . THR A 1 8 ? -2.109 2.109 -3.233 1.00 1.00 7 THR A CA 15
ATOM 2905 C C . THR A 1 8 ? -2.061 3.591 -2.868 1.00 1.00 7 THR A C 15
ATOM 2906 O O . THR A 1 8 ? -1.061 4.074 -2.337 1.00 1.00 7 THR A O 15
ATOM 2963 N N . THR A 1 13 ? -1.234 1.507 2.875 1.00 1.00 12 THR A N 15
ATOM 2964 C CA . THR 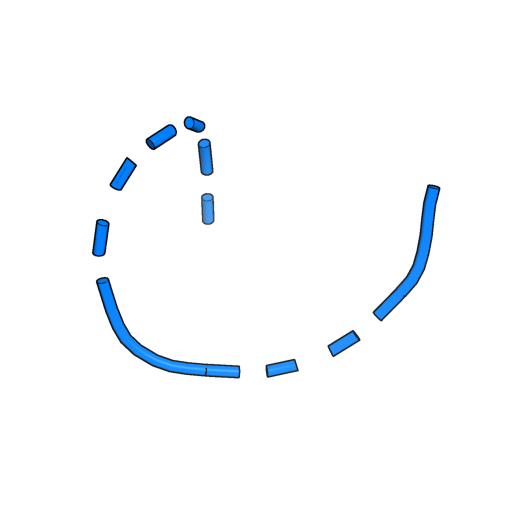A 1 13 ? 0.026 0.802 2.637 1.00 1.00 12 THR A CA 15
ATOM 2965 C C . THR A 1 13 ? 0.752 1.395 1.430 1.00 1.00 12 THR A C 15
ATOM 3043 N N . ILE A 1 2 ? -6.418 -4.335 -0.422 1.00 1.00 1 ILE A N 16
ATOM 3044 C CA . ILE A 1 2 ? -6.877 -4.296 0.999 1.00 1.00 1 ILE A CA 16
ATOM 3045 C C . ILE A 1 2 ? -5.733 -4.630 1.951 1.00 1.00 1 ILE A C 16
ATOM 3046 O O . ILE A 1 2 ? -5.776 -4.298 3.137 1.00 1.00 1 ILE A O 16
ATOM 3062 N N . ALA A 1 3 ? -4.710 -5.289 1.416 1.00 1.00 2 ALA A N 16
ATOM 3063 C CA . ALA A 1 3 ? -3.531 -5.654 2.186 1.00 1.00 2 ALA A CA 16
ATOM 3064 C C . ALA A 1 3 ? -2.373 -5.994 1.256 1.00 1.00 2 ALA A C 16
ATOM 3065 O O . ALA A 1 3 ? -2.502 -6.855 0.385 1.00 1.00 2 ALA A O 16
ATOM 3080 N N . ALA A 1 5 ? 1.904 -4.050 0.157 1.00 1.00 4 ALA A N 16
ATOM 3081 C CA . ALA A 1 5 ? 3.014 -3.235 0.586 1.00 1.00 4 ALA A CA 16
ATOM 3082 C C . ALA A 1 5 ? 3.512 -2.352 -0.551 1.00 1.00 4 ALA A C 16
ATOM 3083 O O . ALA A 1 5 ? 4.030 -2.848 -1.551 1.00 1.00 4 ALA A O 16
ATOM 3090 N N . SER A 1 6 ? 3.342 -1.036 -0.385 1.00 1.00 5 SER A N 16
ATOM 3091 C CA . SER A 1 6 ? 3.580 -0.063 -1.507 1.00 1.00 5 SER A CA 16
ATOM 3092 C C . SER A 1 6 ? 2.595 -0.220 -2.558 1.00 1.00 5 SER A C 16
ATOM 3104 N N . THR A 1 8 ? -0.860 1.563 -3.236 1.00 1.00 7 THR A N 16
ATOM 3105 C CA . THR A 1 8 ? -2.186 2.158 -3.243 1.00 1.00 7 THR A CA 16
ATOM 3106 C C . THR A 1 8 ? -2.100 3.642 -2.892 1.00 1.00 7 THR A C 16
ATOM 3107 O O . THR A 1 8 ? -1.072 4.112 -2.402 1.00 1.00 7 THR A O 16
ATOM 3164 N N . THR A 1 13 ? -1.261 1.501 2.903 1.00 1.00 12 THR A N 16
ATOM 3165 C CA . THR A 1 13 ? -0.001 0.800 2.652 1.00 1.00 12 THR A CA 16
ATOM 3166 C C . THR A 1 13 ? 0.700 1.385 1.428 1.00 1.00 12 THR A C 16
ATOM 3244 N N . ILE A 1 2 ? -6.405 -4.388 -0.393 1.00 1.00 1 ILE A N 17
ATOM 3245 C CA . ILE A 1 2 ? -6.863 -4.341 1.028 1.00 1.00 1 ILE A CA 17
ATOM 3246 C C . ILE A 1 2 ? -5.731 -4.725 1.976 1.00 1.00 1 ILE A C 17
ATOM 3247 O O . ILE A 1 2 ? -5.788 -4.453 3.176 1.00 1.00 1 ILE A O 17
ATOM 3263 N N . ALA A 1 3 ? -4.702 -5.361 1.420 1.00 1.00 2 ALA A N 17
ATOM 3264 C CA . ALA A 1 3 ? -3.526 -5.751 2.181 1.00 1.00 2 ALA A CA 17
ATOM 3265 C C . ALA A 1 3 ? -2.369 -6.069 1.241 1.00 1.00 2 ALA A C 17
ATOM 3266 O O . ALA A 1 3 ? -2.489 -6.927 0.367 1.00 1.00 2 ALA A O 17
ATOM 3281 N N . ALA A 1 5 ? 1.888 -4.071 0.146 1.00 1.00 4 ALA A N 17
ATOM 3282 C CA . ALA A 1 5 ? 2.991 -3.252 0.584 1.00 1.00 4 ALA A CA 17
ATOM 3283 C C . ALA A 1 5 ? 3.489 -2.360 -0.548 1.00 1.00 4 ALA A C 17
ATOM 3284 O O . ALA A 1 5 ? 4.002 -2.851 -1.553 1.00 1.00 4 ALA A O 17
ATOM 3291 N N . SER A 1 6 ? 3.326 -1.045 -0.371 1.00 1.00 5 SER A N 17
ATOM 3292 C CA . SER A 1 6 ? 3.574 -0.062 -1.485 1.00 1.00 5 SER A CA 17
ATOM 3293 C C . SER A 1 6 ? 2.589 -0.198 -2.538 1.00 1.00 5 SER A C 17
ATOM 3305 N N . THR A 1 8 ? -0.819 1.682 -3.287 1.00 1.00 7 THR A N 17
ATOM 3306 C CA . THR A 1 8 ? -2.145 2.273 -3.303 1.00 1.00 7 THR A CA 17
ATOM 3307 C C . THR A 1 8 ? -2.072 3.763 -2.972 1.00 1.00 7 THR A C 17
ATOM 3308 O O . THR A 1 8 ? -1.028 4.261 -2.552 1.00 1.00 7 THR A O 17
ATOM 3365 N N . THR A 1 13 ? -1.261 1.489 2.911 1.00 1.00 12 THR A N 17
ATOM 3366 C CA . THR A 1 13 ? -0.007 0.779 2.669 1.00 1.00 12 THR A CA 17
ATOM 3367 C C . THR A 1 13 ? 0.716 1.380 1.464 1.00 1.00 12 THR A C 17
ATOM 3445 N N . ILE A 1 2 ? -6.446 -4.280 -0.414 1.00 1.00 1 ILE A N 18
ATOM 3446 C CA . ILE A 1 2 ? -6.892 -4.256 1.011 1.00 1.00 1 ILE A CA 18
ATOM 3447 C C . ILE A 1 2 ? -5.749 -4.645 1.942 1.00 1.00 1 ILE A C 18
ATOM 3448 O O . ILE A 1 2 ? -5.771 -4.349 3.137 1.00 1.00 1 ILE A O 18
ATOM 3464 N N . ALA A 1 3 ? -4.749 -5.313 1.375 1.00 1.00 2 ALA A N 18
ATOM 3465 C CA . ALA A 1 3 ? -3.568 -5.721 2.115 1.00 1.00 2 ALA A CA 18
ATOM 3466 C C . ALA A 1 3 ? -2.421 -6.017 1.159 1.00 1.00 2 ALA A C 18
ATOM 3467 O O . ALA A 1 3 ? -2.557 -6.840 0.254 1.00 1.00 2 ALA A O 18
ATOM 3482 N N . ALA A 1 5 ? 1.866 -4.062 0.118 1.00 1.00 4 ALA A N 18
ATOM 3483 C CA . ALA A 1 5 ? 2.984 -3.273 0.576 1.00 1.00 4 ALA A CA 18
ATOM 3484 C C . ALA A 1 5 ? 3.511 -2.381 -0.539 1.00 1.00 4 ALA A C 18
ATOM 3485 O O . ALA A 1 5 ? 4.041 -2.871 -1.537 1.00 1.00 4 ALA A O 18
ATOM 3492 N N . SER A 1 6 ? 3.356 -1.067 -0.357 1.00 1.00 5 SER A N 18
ATOM 3493 C CA . SER A 1 6 ? 3.632 -0.082 -1.460 1.00 1.00 5 SER A CA 18
ATOM 3494 C C . SER A 1 6 ? 2.661 -0.211 -2.530 1.00 1.00 5 SER A C 18
ATOM 3506 N N . THR A 1 8 ? -0.798 1.588 -3.240 1.00 1.00 7 THR A N 18
ATOM 3507 C CA . THR A 1 8 ? -2.146 2.134 -3.244 1.00 1.00 7 THR A CA 18
ATOM 3508 C C . THR A 1 8 ? -2.118 3.630 -2.944 1.00 1.00 7 THR A C 18
ATOM 3509 O O . THR A 1 8 ? -1.093 4.168 -2.524 1.00 1.00 7 THR A O 18
ATOM 3566 N N . THR A 1 13 ? -1.216 1.527 2.920 1.00 1.00 12 THR A N 18
ATOM 3567 C CA . THR A 1 13 ? 0.029 0.802 2.678 1.00 1.00 12 THR A CA 18
ATOM 3568 C C . THR A 1 13 ? 0.752 1.380 1.463 1.00 1.00 12 THR A C 18
ATOM 3646 N N . ILE A 1 2 ? -6.441 -4.272 -0.359 1.00 1.00 1 ILE A N 19
ATOM 3647 C CA . ILE A 1 2 ? -6.883 -4.253 1.067 1.00 1.00 1 ILE A CA 19
ATOM 3648 C C . ILE A 1 2 ? -5.751 -4.690 1.994 1.00 1.00 1 ILE A C 19
ATOM 3649 O O . ILE A 1 2 ? -5.812 -4.492 3.207 1.00 1.00 1 ILE A O 19
ATOM 3665 N N . ALA A 1 3 ? -4.717 -5.284 1.403 1.00 1.00 2 ALA A N 19
ATOM 3666 C CA . ALA A 1 3 ? -3.541 -5.712 2.143 1.00 1.00 2 ALA A CA 19
ATOM 3667 C C . ALA A 1 3 ? -2.392 -6.002 1.187 1.00 1.00 2 ALA A C 19
ATOM 3668 O O . ALA A 1 3 ? -2.535 -6.797 0.258 1.00 1.00 2 ALA A O 19
ATOM 3683 N N . ALA A 1 5 ? 1.884 -4.023 0.159 1.00 1.00 4 ALA A N 19
ATOM 3684 C CA . ALA A 1 5 ? 2.999 -3.226 0.612 1.00 1.00 4 ALA A CA 19
ATOM 3685 C C . ALA A 1 5 ? 3.523 -2.343 -0.514 1.00 1.00 4 ALA A C 19
ATOM 3686 O O . ALA A 1 5 ? 4.052 -2.842 -1.507 1.00 1.00 4 ALA A O 19
ATOM 3693 N N . SER A 1 6 ? 3.366 -1.025 -0.350 1.00 1.00 5 SER A N 19
ATOM 3694 C CA . SER A 1 6 ? 3.621 -0.059 -1.475 1.00 1.00 5 SER A CA 19
ATOM 3695 C C . SER A 1 6 ? 2.650 -0.220 -2.537 1.00 1.00 5 SER A C 19
ATOM 3707 N N . THR A 1 8 ? -0.790 1.551 -3.259 1.00 1.00 7 THR A N 19
ATOM 3708 C CA . THR A 1 8 ? -2.121 2.130 -3.271 1.00 1.00 7 THR A CA 19
ATOM 3709 C C . THR A 1 8 ? -2.062 3.608 -2.891 1.00 1.00 7 THR A C 19
ATOM 3710 O O . THR A 1 8 ? -1.054 4.081 -2.366 1.00 1.00 7 THR A O 19
ATOM 3767 N N . THR A 1 13 ? -1.239 1.487 2.899 1.00 1.00 12 THR A N 19
ATOM 3768 C CA . THR A 1 13 ? 0.021 0.788 2.652 1.00 1.00 12 THR A CA 19
ATOM 3769 C C . THR A 1 13 ? 0.737 1.390 1.444 1.00 1.00 12 THR A C 19
ATOM 3847 N N . ILE A 1 2 ? -6.428 -4.360 -0.355 1.00 1.00 1 ILE A N 20
ATOM 3848 C CA . ILE A 1 2 ? -6.859 -4.315 1.075 1.00 1.00 1 ILE A CA 20
ATOM 3849 C C . ILE A 1 2 ? -5.706 -4.685 2.003 1.00 1.00 1 ILE A C 20
ATOM 3850 O O . ILE A 1 2 ? -5.724 -4.372 3.193 1.00 1.00 1 ILE A O 20
ATOM 3866 N N . ALA A 1 3 ? -4.706 -5.357 1.441 1.00 1.00 2 ALA A N 20
ATOM 3867 C CA . ALA A 1 3 ? -3.524 -5.754 2.185 1.00 1.00 2 ALA A CA 20
ATOM 3868 C C . ALA A 1 3 ? -2.373 -6.056 1.234 1.00 1.00 2 ALA A C 20
ATOM 3869 O O . ALA A 1 3 ? -2.504 -6.893 0.341 1.00 1.00 2 ALA A O 20
ATOM 3884 N N . ALA A 1 5 ? 1.885 -4.060 0.151 1.00 1.00 4 ALA A N 20
ATOM 3885 C CA . ALA A 1 5 ? 2.984 -3.237 0.590 1.00 1.00 4 ALA A CA 20
ATOM 3886 C C . ALA A 1 5 ? 3.486 -2.350 -0.543 1.00 1.00 4 ALA A C 20
ATOM 3887 O O . ALA A 1 5 ? 4.013 -2.844 -1.539 1.00 1.00 4 ALA A O 20
ATOM 3894 N N . SER A 1 6 ? 3.309 -1.036 -0.374 1.00 1.00 5 SER A N 20
ATOM 3895 C CA . SER A 1 6 ? 3.572 -0.055 -1.488 1.00 1.00 5 SER A CA 20
ATOM 3896 C C . SER A 1 6 ? 2.604 -0.198 -2.556 1.00 1.00 5 SER A C 20
ATOM 3908 N N . THR A 1 8 ? -0.765 1.710 -3.392 1.00 1.00 7 THR A N 20
ATOM 3909 C CA . THR A 1 8 ? -2.089 2.307 -3.430 1.00 1.00 7 THR A CA 20
ATOM 3910 C C . THR A 1 8 ? -2.024 3.787 -3.057 1.00 1.00 7 THR A C 20
ATOM 3911 O O . THR A 1 8 ? -0.974 4.289 -2.656 1.00 1.00 7 THR A O 20
ATOM 3968 N N . THR A 1 13 ? -1.266 1.471 2.923 1.00 1.00 12 THR A N 20
ATOM 3969 C CA . THR A 1 13 ? -0.008 0.770 2.676 1.00 1.00 12 THR A CA 20
ATOM 3970 C C . THR A 1 13 ? 0.702 1.372 1.466 1.00 1.00 12 THR A C 20
#

Foldseek 3Di:
DPPDVD

B-factor: mean 1.0, std 0.0, range [1.0, 1.0]

Radius of gyration: 5.07 Å; Cα contacts (8 Å, |Δi|>4): 4; chains: 1; bounding box: 10×8×6 Å

Solvent-accessible surface area: 1618 Å² total

InterPro domains:
  IPR023895 Thiazolylpeptide-type bacteriocin precursor [TIGR03892] (27-70)

=== Feature glossary ===
Key to the feature types in this record:

— What the protein is —

Primary structure: the covalent order of the twenty standard amino acids along the backbone. Two proteins with the same sequence will (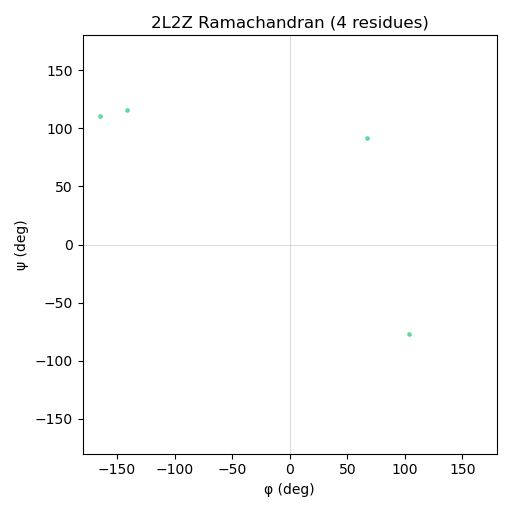almost always) fold to the same structure; two with 30% identity often share a fold but not the details.

Database cross-references. InterPro integrates a dozen domain/family signature databases into unified entries with residue-range hits. GO terms attach function/process/location labels with evidence codes. CATH codes position the fold in a four-level structural taxonomy. Organism is the NCBI-taxonomy species name.

— Where its atoms are —

The mmCIF block holds the 3D Cartesian coordinates of each backbone atom (N, Cα, C, O) in ångströms. mmCIF is the PDB's canonical archive format — a tagged-loop text representation of the atomic model.

Six rendered views show the 3D structure from the faces of a cube — i.e. along ±x, ±y, ±z. Rendering representation is drawn randomly per protein from cartoon (secondary-structure ribbons), sticks (backbone bonds), or molecular surface; coloring is either N→C rainbow (blue at the N-terminus through red at the C-terminus) or one color per chain.

— Local backbone conformation —

DSSP 8-state secondary structure assigns each residue one of H (α-helix), G (3₁₀-helix), I (π-helix), E (extended β-strand), B (isolated β-bridge), T (hydrogen-bonded turn), S (bend), or '-' (coil). The assignment is computed from backbone hydrogen-bond geometry via the Kabsch–Sander algorithm.

P-SEA three-state annotation labels each residue as helix, strand, or coil based purely on the geometry of the Cα trace. It serves as a fallback when the full backbone (and thus DSSP) is unavailable.

The φ/ψ torsion pair specifies the backbone conformation at each residue. φ rotates about the N–Cα bond, ψ about the Cα–C bond. Steric clashes forbid most of the (φ, ψ) plane — the allowed regions (α-helix basin, β-sheet basin, left-handed helix) are the Ramachandran-allowed regions.

— Global shape and packing —

The geometric summary reports three shape descriptors. Rg (radius of gyration) measures how spread out the Cα atoms are about their centre of mass; compact globular proteins have small Rg, elongated or unfolded ones large. Cα contacts (<8 Å, |i−j|>4) count long-range residue pairs in spatial proximity — high for tightly packed folds, near zero for rods or random coil. The bounding-box extents give the protein's footprint along x, y, z in Å.

Accessible surface area quantifies burial. A residue with SASA near zero is packed into the hydrophobic core; one with SASA >100 Å² sits on the surface. Computed here via the Shrake–Rupley numerical algorithm with a 1.4 Å probe.

Plot images: a contact map (which residues are close in 3D, as an N×N binary image), a Ramachandran scatter (backbone torsion angles, revealing secondary-structure composition at a glance), and — for AlphaFold structures — a PAE heatmap (pairwise prediction confidence).

— Structural neighborhood —

The Foldseek 3Di string encodes local tertiary geometry as a 20-letter alphabet — one character per residue — derived from the relative positions of nearby Cα atoms. Unlike the amino-acid sequence, 3Di is a direct function of the 3D structure, so two proteins with the same fold have similar 3Di strings even at low sequence identity.

Nearest PDB neighbors are the top structural matches found by Foldseek when searching this structure against the entire Protein Data Bank. Each hit reports a TM-score (0 to 1; >0.5 almost always implies the same fold) and an E-value. These are *structural* homologs — they may share no detectable sequence similarity.

— Confidence and disorder —

For AlphaFold models, the B-factor field carries pLDDT — the model's own estimate of local accuracy on a 0–100 scale. Regions with pLDDT<50 should be treated as essentially unmodeled; they often correspond to intrinsically disordered segments.

B-factor (Debye–Waller factor) reflects atomic displacement in the crystal lattice. It is an experimental observable (units Å²), not a prediction; low values mean the atom is pinned down, high values mean it moves or is heterogeneous across the crystal.

Predicted aligned error is AlphaFold's pairw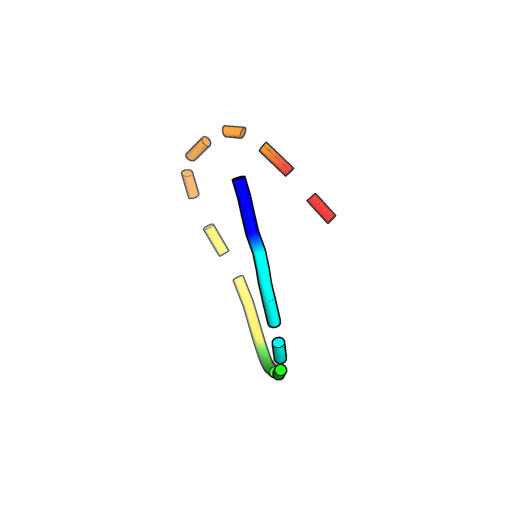ise confidence. Unlike pLDDT (per-residue), PAE is per-residue-pair and captures whether two parts of the struc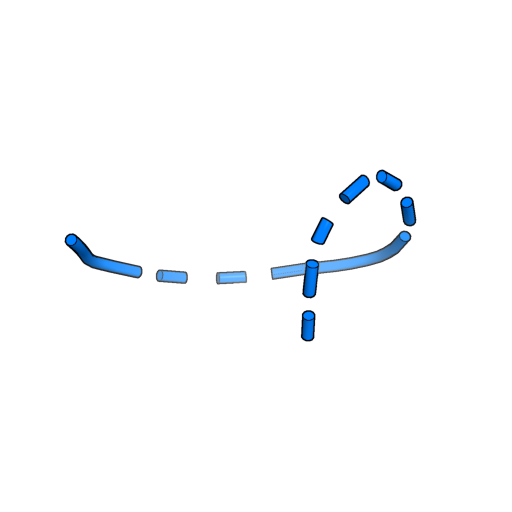ture are correctly placed relative to each other. Units are ångströms of expected positional error.